Protein AF-A0A3N5XKX6-F1 (afdb_monomer_lite)

Radius of gyration: 18.53 Å; chains: 1; bounding box: 62×32×48 Å

pLDDT: mean 75.26, std 21.9, range [28.94, 97.56]

Foldseek 3Di:
DDDDDDDDDDDDDCVVVCVVVDCVVVCVQLVCPAQLLCLPVVLVVLLVCLLPVCDVNQWPWDFKDDGSQGIDTDIGGDPPHDPVNSVCSSQVRSQVVSCVVVVHDDGRDDPDDDDDDDDDPVSVVVSRVCRVCVVVVSDDDDD

Secondary structure (DSSP, 8-state):
--PPP--------THHHHHHS-HHHHHHHTT--S--GGGSHHHHHHHHHHHHTTBTTTEEEEEEEE-SS-EEEEEEEPTT--HHHHHHHHHHHHHHHHHHHHT--S--S-SS--------HHHHHHHHHHHHHHHHHS-S---

Structure (mmCIF, N/CA/C/O backbone):
data_AF-A0A3N5XKX6-F1
#
_entry.id   AF-A0A3N5XKX6-F1
#
loop_
_atom_site.group_PDB
_atom_site.id
_atom_site.type_symbol
_atom_site.label_atom_id
_atom_site.label_alt_id
_atom_site.label_comp_id
_atom_site.label_asym_id
_atom_site.label_entity_id
_atom_site.label_seq_id
_atom_site.pdbx_PDB_ins_code
_atom_site.Cartn_x
_atom_site.Cartn_y
_atom_site.Cartn_z
_atom_site.occupancy
_atom_site.B_iso_or_equiv
_atom_site.auth_seq_id
_atom_site.auth_comp_id
_atom_site.auth_asym_id
_atom_site.auth_atom_id
_atom_site.pdbx_PDB_model_num
ATOM 1 N N . MET A 1 1 ? 46.460 -13.205 -31.148 1.00 34.59 1 MET A N 1
ATOM 2 C CA . MET A 1 1 ? 46.153 -12.929 -29.729 1.00 34.59 1 MET A CA 1
ATOM 3 C C . MET A 1 1 ? 44.659 -13.120 -29.548 1.00 34.59 1 MET A C 1
ATOM 5 O O . MET A 1 1 ? 43.898 -12.366 -30.134 1.00 34.59 1 MET A O 1
ATOM 9 N N . VAL A 1 2 ? 44.253 -14.185 -28.858 1.00 30.62 2 VAL A N 1
ATOM 10 C CA . VAL A 1 2 ? 42.846 -14.506 -28.575 1.00 30.62 2 VAL A CA 1
ATOM 11 C C . VAL A 1 2 ? 42.601 -14.118 -27.121 1.00 30.62 2 VAL A C 1
ATOM 13 O O . VAL A 1 2 ? 43.233 -14.689 -26.236 1.00 30.62 2 VAL A O 1
ATOM 16 N N . ALA A 1 3 ? 41.755 -13.119 -26.882 1.00 30.33 3 ALA A N 1
ATOM 17 C CA . ALA A 1 3 ? 41.271 -12.808 -25.542 1.00 30.33 3 ALA A CA 1
ATOM 18 C C . ALA A 1 3 ? 40.125 -13.774 -25.210 1.00 30.33 3 ALA A C 1
ATOM 20 O O . ALA A 1 3 ? 39.162 -13.872 -25.968 1.00 30.33 3 ALA A O 1
ATOM 21 N N . GLN A 1 4 ? 40.284 -14.526 -24.122 1.00 28.94 4 GLN A N 1
ATOM 22 C CA . GLN A 1 4 ? 39.316 -15.489 -23.596 1.00 28.94 4 GLN A CA 1
ATOM 23 C C . GLN A 1 4 ? 38.374 -14.814 -22.582 1.00 28.94 4 GLN A C 1
ATOM 25 O O . GLN A 1 4 ? 38.751 -13.847 -21.921 1.00 28.94 4 GLN A O 1
ATOM 30 N N . GLU A 1 5 ? 37.146 -15.331 -22.506 1.00 32.72 5 GLU A N 1
ATOM 31 C CA . GLU A 1 5 ? 36.001 -14.864 -21.710 1.00 32.72 5 GLU A CA 1
ATOM 32 C C . GLU A 1 5 ? 36.144 -15.043 -20.177 1.00 32.72 5 GLU A C 1
ATOM 34 O O . GLU A 1 5 ? 36.999 -15.778 -19.687 1.00 32.72 5 GLU A O 1
ATOM 39 N N . SER A 1 6 ? 35.260 -14.364 -19.423 1.00 39.50 6 SER A N 1
ATOM 40 C CA . SER A 1 6 ? 35.099 -14.382 -17.950 1.00 39.50 6 SER A CA 1
ATOM 41 C C . SER A 1 6 ? 34.677 -15.741 -17.347 1.00 39.50 6 SER A C 1
ATOM 43 O O . SER A 1 6 ? 34.268 -16.641 -18.076 1.00 39.50 6 SER A O 1
ATOM 45 N N . PRO A 1 7 ? 34.621 -15.859 -15.996 1.00 41.03 7 PRO A N 1
ATOM 46 C CA . PRO A 1 7 ? 33.274 -15.900 -15.397 1.00 41.03 7 PRO A CA 1
ATOM 47 C C . PRO A 1 7 ? 33.096 -15.244 -14.004 1.00 41.03 7 PRO A C 1
ATOM 49 O O . PRO A 1 7 ? 33.814 -15.521 -13.051 1.00 41.03 7 PRO A O 1
ATOM 52 N N . SER A 1 8 ? 32.006 -14.469 -13.898 1.00 43.22 8 SER A N 1
ATOM 53 C CA . SER A 1 8 ? 30.963 -14.533 -12.852 1.00 43.22 8 SER A CA 1
ATOM 54 C C . SER A 1 8 ? 31.375 -14.621 -11.368 1.00 43.22 8 SER A C 1
ATOM 56 O O . SER A 1 8 ? 31.582 -15.712 -10.839 1.00 43.22 8 SER A O 1
ATOM 58 N N . SER A 1 9 ? 31.242 -13.511 -10.631 1.00 31.28 9 SER A N 1
ATOM 59 C CA . SER A 1 9 ? 31.223 -13.507 -9.157 1.00 31.28 9 SER A CA 1
ATOM 60 C C . SER A 1 9 ? 30.112 -12.626 -8.568 1.00 31.28 9 SER A C 1
ATOM 62 O O . SER A 1 9 ? 30.351 -11.729 -7.766 1.00 31.28 9 SER A O 1
ATOM 64 N N . TYR A 1 10 ? 28.851 -12.891 -8.916 1.00 33.59 10 TYR A N 1
ATOM 65 C CA . TYR A 1 10 ? 27.747 -12.425 -8.067 1.00 33.59 10 TYR A CA 1
ATOM 66 C C . TYR A 1 10 ? 26.547 -13.367 -8.115 1.00 33.59 10 TYR A C 1
ATOM 68 O O . TYR A 1 10 ? 25.466 -13.042 -8.596 1.00 33.59 10 TYR A O 1
ATOM 76 N N . ARG A 1 11 ? 26.755 -14.584 -7.616 1.00 40.81 11 ARG A N 1
ATOM 77 C CA . ARG A 1 11 ? 25.687 -15.541 -7.330 1.00 40.81 11 ARG A CA 1
ATOM 78 C C . ARG A 1 11 ? 25.529 -15.599 -5.810 1.00 40.81 11 ARG A C 1
ATOM 80 O O . ARG A 1 11 ? 26.093 -16.479 -5.172 1.00 40.81 11 ARG A O 1
ATOM 87 N N . ARG A 1 12 ? 24.828 -14.622 -5.221 1.00 41.19 12 ARG A N 1
ATOM 88 C CA . ARG A 1 12 ? 24.350 -14.747 -3.835 1.00 41.19 12 ARG A CA 1
ATOM 89 C C . ARG A 1 12 ? 23.044 -15.559 -3.860 1.00 41.19 12 ARG A C 1
ATOM 91 O O . ARG A 1 12 ? 22.130 -15.150 -4.579 1.00 41.19 12 ARG A O 1
ATOM 98 N N . PRO A 1 13 ? 22.959 -16.724 -3.191 1.00 43.97 13 PRO A N 1
ATOM 99 C CA . PRO A 1 13 ? 21.765 -17.567 -3.203 1.00 43.97 13 PRO A CA 1
ATOM 100 C C . PRO A 1 13 ? 20.574 -16.883 -2.518 1.00 43.97 13 PRO A C 1
ATOM 102 O O . PRO A 1 13 ? 20.750 -16.072 -1.612 1.00 43.97 13 PRO A O 1
ATOM 105 N N . ALA A 1 14 ? 19.358 -17.277 -2.904 1.00 49.41 14 ALA A N 1
ATOM 106 C CA . ALA A 1 14 ? 18.082 -16.927 -2.268 1.00 49.41 14 ALA A CA 1
ATOM 107 C C . ALA A 1 14 ? 18.063 -17.039 -0.723 1.00 49.41 14 ALA A C 1
ATOM 109 O O . ALA A 1 14 ? 17.256 -16.397 -0.058 1.00 49.41 14 ALA A O 1
ATOM 110 N N . GLU A 1 15 ? 18.978 -17.811 -0.142 1.00 44.72 15 GLU A N 1
ATOM 111 C CA . GLU A 1 15 ? 19.196 -17.940 1.302 1.00 44.72 15 GLU A CA 1
ATOM 112 C C . GLU A 1 15 ? 19.507 -16.601 1.987 1.00 44.72 15 GLU A C 1
ATOM 114 O O . GLU A 1 15 ? 19.085 -16.367 3.117 1.00 44.72 15 GLU A O 1
ATOM 119 N N . GLU A 1 16 ? 20.196 -15.682 1.309 1.00 45.44 16 GLU A N 1
ATOM 120 C CA . GLU A 1 16 ? 20.518 -14.367 1.870 1.00 45.44 16 GLU A CA 1
ATOM 121 C C . GLU A 1 16 ? 19.308 -13.428 1.904 1.00 45.44 16 GLU A C 1
ATOM 123 O O . GLU A 1 16 ? 19.191 -12.604 2.809 1.00 45.44 16 GLU A O 1
ATOM 128 N N . TYR A 1 17 ? 18.365 -13.611 0.975 1.00 47.22 17 TYR A N 1
ATOM 129 C CA . TYR A 1 17 ? 17.071 -12.934 0.998 1.00 47.22 17 TYR A CA 1
ATOM 130 C C . TYR A 1 17 ? 16.274 -13.354 2.245 1.00 47.22 17 TYR A C 1
ATOM 132 O O . TYR A 1 17 ? 15.868 -12.494 3.020 1.00 47.22 17 TYR A O 1
ATOM 140 N N . PHE A 1 18 ? 16.173 -14.656 2.540 1.00 47.31 18 PHE A N 1
ATOM 141 C CA .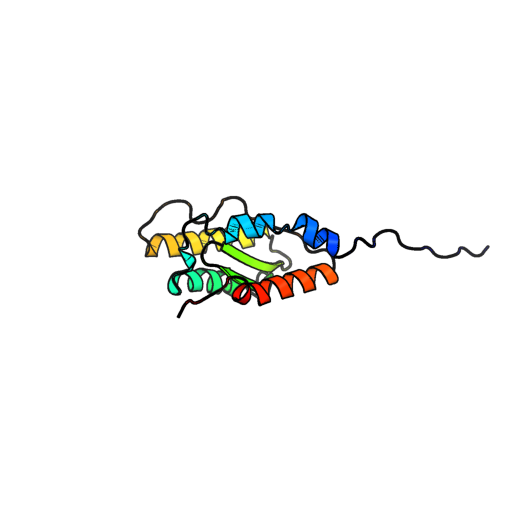 PHE A 1 18 ? 15.556 -15.141 3.787 1.00 47.31 18 PHE A CA 1
ATOM 142 C C . PHE A 1 18 ? 16.312 -14.713 5.056 1.00 47.31 18 PHE A C 1
ATOM 1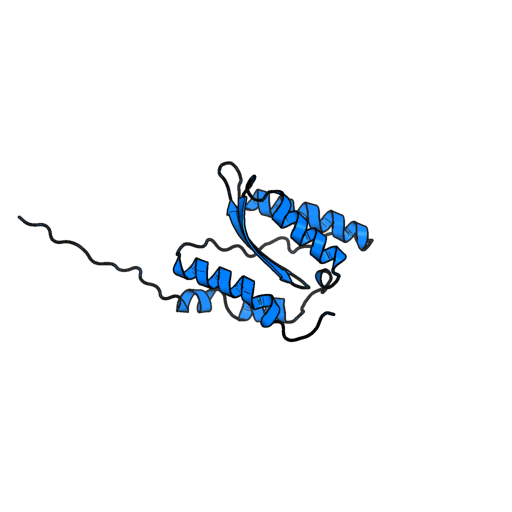44 O O . PHE A 1 18 ? 15.706 -14.555 6.117 1.00 47.31 18 PHE A O 1
ATOM 151 N N . ARG A 1 19 ? 17.625 -14.481 4.962 1.00 46.12 19 ARG A N 1
ATOM 152 C CA . ARG A 1 19 ? 18.452 -14.006 6.081 1.00 46.12 19 ARG A CA 1
ATOM 153 C C . ARG A 1 19 ? 18.247 -12.518 6.397 1.00 46.12 19 ARG A C 1
ATOM 155 O O . ARG A 1 19 ? 18.370 -12.136 7.558 1.00 46.12 19 ARG A O 1
ATOM 162 N N . LEU A 1 20 ? 17.966 -11.695 5.381 1.00 45.31 20 LEU A N 1
ATOM 163 C CA . LEU A 1 20 ? 17.808 -10.235 5.485 1.00 45.31 20 LEU A CA 1
ATOM 164 C C . LEU A 1 20 ? 16.344 -9.768 5.547 1.00 45.31 20 LEU A C 1
ATOM 166 O O . LEU A 1 20 ? 16.109 -8.624 5.929 1.00 45.31 20 LEU A O 1
ATOM 170 N N . PHE A 1 21 ? 15.376 -10.619 5.191 1.00 52.06 21 PHE A N 1
ATOM 171 C CA . PHE A 1 21 ? 13.941 -10.317 5.279 1.00 52.06 21 PHE A CA 1
ATOM 172 C C . PHE A 1 21 ? 13.350 -10.488 6.687 1.00 52.06 21 PHE A C 1
ATOM 174 O O . PHE A 1 21 ? 12.156 -10.286 6.874 1.00 52.06 21 PHE A O 1
ATOM 181 N N . PRO A 1 22 ? 14.182 -10.785 7.696 1.00 50.00 22 PRO A N 1
ATOM 182 C CA . PRO A 1 22 ? 14.134 -12.037 8.439 1.00 50.00 22 PRO A CA 1
ATOM 183 C C . PRO A 1 22 ? 12.742 -12.341 9.013 1.00 50.00 22 PRO A C 1
ATOM 185 O O . PRO A 1 22 ? 11.970 -11.439 9.320 1.00 50.00 22 PRO A O 1
ATOM 188 N N . ALA A 1 23 ? 12.505 -13.611 9.337 1.00 48.69 23 ALA A N 1
ATOM 189 C CA . ALA A 1 23 ? 11.456 -14.091 10.247 1.00 48.69 23 ALA A CA 1
ATOM 190 C C . ALA A 1 23 ? 11.214 -13.212 11.501 1.00 48.69 23 ALA A C 1
ATOM 192 O O . ALA A 1 23 ? 10.166 -13.301 12.112 1.00 48.69 23 ALA A O 1
ATOM 193 N N . ARG A 1 24 ? 12.145 -12.314 11.842 1.00 42.75 24 ARG A N 1
ATOM 194 C CA . ARG A 1 24 ? 12.016 -11.226 12.812 1.00 42.75 24 ARG A CA 1
ATOM 195 C C . ARG A 1 24 ? 11.025 -10.112 12.426 1.00 42.75 24 ARG A C 1
ATOM 197 O O . ARG A 1 24 ? 10.296 -9.666 13.290 1.00 42.75 24 ARG A O 1
ATOM 204 N N . MET A 1 25 ? 10.981 -9.624 11.181 1.00 51.12 25 MET A N 1
ATOM 205 C CA . MET A 1 25 ? 10.000 -8.599 10.765 1.00 51.12 25 MET A CA 1
ATOM 206 C C . MET A 1 25 ? 8.585 -9.178 10.784 1.00 51.12 25 MET A C 1
ATOM 208 O O . MET A 1 25 ? 7.667 -8.542 11.291 1.00 51.12 25 MET A O 1
ATOM 212 N N . HIS A 1 26 ? 8.476 -10.419 10.311 1.00 51.50 26 HIS A N 1
ATOM 213 C CA . HIS A 1 26 ? 7.347 -11.305 10.542 1.00 51.50 26 HIS A CA 1
ATOM 214 C C . HIS A 1 26 ? 7.007 -11.395 12.013 1.00 51.50 26 HIS A C 1
ATOM 216 O O . HIS A 1 26 ? 6.036 -10.797 12.411 1.00 51.50 26 HIS A O 1
ATOM 222 N N . GLU A 1 27 ? 7.836 -12.001 12.861 1.00 51.38 27 GLU A N 1
ATOM 223 C CA . GLU A 1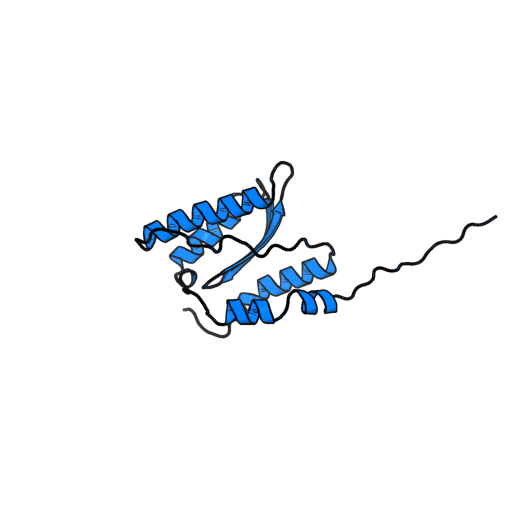 27 ? 7.584 -12.119 14.302 1.00 51.38 27 GLU A CA 1
ATOM 224 C C . GLU A 1 27 ? 7.199 -10.794 14.975 1.00 51.38 27 GLU A C 1
ATOM 226 O O . GLU A 1 27 ? 6.451 -10.813 15.940 1.00 51.38 27 GLU A O 1
ATOM 231 N N . TRP A 1 28 ? 7.676 -9.640 14.502 1.00 48.41 28 TRP A N 1
ATOM 232 C CA . TRP A 1 28 ? 7.370 -8.339 15.104 1.00 48.41 28 TRP A CA 1
ATOM 233 C C . TRP A 1 28 ? 6.037 -7.751 14.621 1.00 48.41 28 TRP A C 1
ATOM 235 O O . TRP A 1 28 ? 5.335 -7.127 15.417 1.00 48.41 28 TRP A O 1
ATOM 245 N N . LEU A 1 29 ? 5.660 -7.965 13.357 1.00 52.16 29 LEU A N 1
ATOM 246 C CA . LEU A 1 29 ? 4.384 -7.514 12.786 1.00 52.16 29 LEU A CA 1
ATOM 247 C C . LEU A 1 29 ? 3.270 -8.563 12.978 1.00 52.16 29 LEU A C 1
ATOM 249 O O . LEU A 1 29 ? 2.139 -8.218 13.299 1.00 52.16 29 LEU A O 1
ATOM 253 N N . ASP A 1 30 ? 3.611 -9.841 12.902 1.00 53.72 30 ASP A N 1
ATOM 254 C CA . ASP A 1 30 ? 2.791 -11.033 13.136 1.00 53.72 30 ASP A CA 1
ATOM 255 C C . ASP A 1 30 ? 2.668 -11.390 14.639 1.00 53.72 30 ASP A C 1
ATOM 257 O O . ASP A 1 30 ? 1.869 -12.229 15.036 1.00 53.72 30 ASP A O 1
ATOM 261 N N . ALA A 1 31 ? 3.364 -10.722 15.562 1.00 51.88 31 ALA A N 1
ATOM 262 C CA . ALA A 1 31 ? 3.051 -10.883 16.993 1.00 51.88 31 ALA A CA 1
ATOM 263 C C . ALA A 1 31 ? 1.720 -10.217 17.406 1.00 51.88 31 ALA A C 1
ATOM 265 O O . ALA A 1 31 ? 1.374 -10.224 18.589 1.00 51.88 31 ALA A O 1
ATOM 266 N N . GLY A 1 32 ? 0.994 -9.581 16.474 1.00 50.03 32 GLY A N 1
ATOM 267 C CA . GLY A 1 32 ? -0.197 -8.787 16.792 1.00 50.03 32 GLY A CA 1
ATOM 268 C C . GLY A 1 32 ? 0.119 -7.562 17.659 1.00 50.03 32 GLY A C 1
ATOM 269 O O . GLY A 1 32 ? -0.767 -7.021 18.316 1.00 50.03 32 GLY A O 1
ATOM 270 N N . GLN A 1 33 ? 1.383 -7.126 17.692 1.00 43.91 33 GLN A N 1
ATOM 271 C CA . GLN A 1 33 ? 1.805 -5.931 18.418 1.00 43.91 33 GLN A CA 1
ATOM 272 C C . GLN A 1 33 ? 1.343 -4.696 17.636 1.00 43.91 33 GLN A C 1
ATOM 274 O O . GLN A 1 33 ? 1.916 -4.326 16.615 1.00 43.91 33 GLN A O 1
ATOM 279 N N . GLY A 1 34 ? 0.246 -4.095 18.089 1.00 57.66 34 GLY A N 1
ATOM 280 C CA . GLY A 1 34 ? -0.409 -2.961 17.443 1.00 57.66 34 GLY A CA 1
ATOM 281 C C . GLY A 1 34 ? -1.925 -3.128 17.423 1.00 57.66 34 GLY A C 1
ATOM 282 O O . GLY A 1 34 ? -2.462 -4.178 17.763 1.00 57.66 34 GLY A O 1
ATOM 283 N N . ALA A 1 35 ? -2.646 -2.080 17.033 1.00 66.12 35 ALA A N 1
ATOM 284 C CA . ALA A 1 35 ? -4.091 -2.174 16.898 1.00 66.12 35 ALA A CA 1
ATOM 285 C C . ALA A 1 35 ? -4.436 -2.936 15.602 1.00 66.12 35 ALA A C 1
ATOM 287 O O . ALA A 1 35 ? -4.112 -2.472 14.509 1.00 66.12 35 ALA A O 1
ATOM 288 N N . CYS A 1 36 ? -5.116 -4.086 15.704 1.00 83.19 36 CYS A N 1
ATOM 289 C CA . CYS A 1 36 ? -5.602 -4.885 14.565 1.00 83.19 36 CYS A CA 1
ATOM 290 C C . CYS A 1 36 ? -6.810 -4.235 13.863 1.00 83.19 36 CYS A C 1
ATOM 292 O O . CYS A 1 36 ? -7.834 -4.868 13.609 1.00 83.19 36 CYS A O 1
ATOM 294 N N . VAL A 1 37 ? -6.717 -2.936 13.583 1.00 84.56 37 VAL A N 1
ATOM 295 C CA . VAL A 1 37 ? -7.796 -2.116 13.024 1.00 84.56 37 VAL A CA 1
ATOM 296 C C . VAL A 1 37 ? -8.225 -2.625 11.648 1.00 84.56 37 VAL A C 1
ATOM 298 O O . VAL A 1 37 ? -9.412 -2.637 11.334 1.00 84.56 37 VAL A O 1
ATOM 301 N N . LEU A 1 38 ? -7.279 -3.110 10.845 1.00 88.44 38 LEU A N 1
ATOM 302 C CA . LEU A 1 38 ? -7.541 -3.643 9.508 1.00 88.44 38 LEU A CA 1
ATOM 303 C C . LEU A 1 38 ? -8.085 -5.081 9.542 1.00 88.44 38 LEU A C 1
ATOM 305 O O . LEU A 1 38 ? -8.320 -5.661 8.486 1.00 88.44 38 LEU A O 1
ATOM 309 N N . ALA A 1 39 ? -8.329 -5.667 10.723 1.00 87.38 39 ALA A N 1
ATOM 310 C CA . ALA A 1 39 ? -9.168 -6.864 10.830 1.00 87.38 39 ALA A CA 1
ATOM 311 C C . ALA A 1 39 ? -10.624 -6.560 10.446 1.00 87.38 39 ALA A C 1
ATOM 313 O O . ALA A 1 39 ? -11.338 -7.443 9.978 1.00 87.38 39 ALA A O 1
ATOM 314 N N . GLN A 1 40 ? -11.065 -5.307 10.619 1.00 89.94 40 GLN A N 1
ATOM 315 C CA . GLN A 1 40 ? -12.391 -4.871 10.200 1.00 89.94 40 GLN A CA 1
ATOM 316 C C . GLN A 1 40 ? -12.451 -4.819 8.663 1.00 89.94 40 GLN A C 1
ATOM 318 O O . GLN A 1 40 ? -11.705 -4.036 8.060 1.00 89.94 40 GLN A O 1
ATOM 323 N N . PRO A 1 41 ? -13.339 -5.593 8.004 1.00 91.88 41 PRO A N 1
ATOM 324 C CA . PRO A 1 41 ? -13.368 -5.695 6.543 1.00 91.88 41 PRO A CA 1
ATOM 325 C C . PRO A 1 41 ? -13.564 -4.354 5.830 1.00 91.88 41 PRO A C 1
ATOM 327 O O . PRO A 1 41 ? -12.990 -4.127 4.766 1.00 91.88 41 PRO A O 1
ATOM 330 N N . GLU A 1 42 ? -14.337 -3.446 6.431 1.00 94.50 42 GLU A N 1
ATOM 331 C CA . GLU A 1 42 ? -14.556 -2.096 5.908 1.00 94.50 42 GLU A CA 1
ATOM 332 C C . GLU A 1 42 ? -13.253 -1.285 5.853 1.00 94.50 42 GLU A C 1
ATOM 334 O O . GLU A 1 42 ? -12.944 -0.657 4.841 1.00 94.50 42 GLU A O 1
ATOM 339 N N . LEU A 1 43 ? -12.446 -1.338 6.914 1.00 94.44 43 LEU A N 1
ATOM 340 C CA . LEU A 1 43 ? -11.196 -0.583 7.004 1.00 94.44 43 LEU A CA 1
ATOM 341 C C . LEU A 1 43 ? -10.107 -1.209 6.132 1.00 94.44 43 LEU A C 1
ATOM 343 O O . LEU A 1 43 ? -9.377 -0.494 5.443 1.00 94.44 43 LEU A O 1
ATOM 347 N N . LYS A 1 44 ? -10.060 -2.545 6.079 1.00 94.12 44 LYS A N 1
ATOM 348 C CA . LYS A 1 44 ? -9.217 -3.293 5.139 1.00 94.12 44 LYS A CA 1
ATOM 349 C C . LYS A 1 44 ? -9.482 -2.881 3.693 1.00 94.12 44 LYS A C 1
ATOM 351 O O . LYS A 1 44 ? -8.539 -2.587 2.956 1.00 94.12 44 LYS A O 1
ATOM 356 N N . ARG A 1 45 ? -10.760 -2.799 3.303 1.00 95.56 45 ARG A N 1
ATOM 357 C CA . ARG A 1 45 ? -11.182 -2.422 1.947 1.00 95.56 45 ARG A CA 1
ATOM 358 C C . ARG A 1 45 ? -10.635 -1.057 1.535 1.00 95.56 45 ARG A C 1
ATOM 360 O O . ARG A 1 45 ? -10.179 -0.911 0.410 1.00 95.56 45 ARG A O 1
ATOM 367 N N . ILE A 1 46 ? -10.590 -0.084 2.446 1.00 97.31 46 ILE A N 1
ATOM 368 C CA . ILE A 1 46 ? -10.042 1.255 2.161 1.00 97.31 46 ILE A CA 1
ATOM 369 C C . ILE A 1 46 ? -8.575 1.183 1.726 1.00 97.31 46 ILE A C 1
ATOM 371 O O . ILE A 1 46 ? -8.171 1.893 0.801 1.00 97.31 46 ILE A O 1
ATOM 375 N N . VAL A 1 47 ? -7.777 0.340 2.384 1.00 96.31 47 VAL A N 1
ATOM 376 C CA . VAL A 1 47 ? -6.362 0.150 2.039 1.00 96.31 47 VAL A CA 1
ATOM 377 C C . VA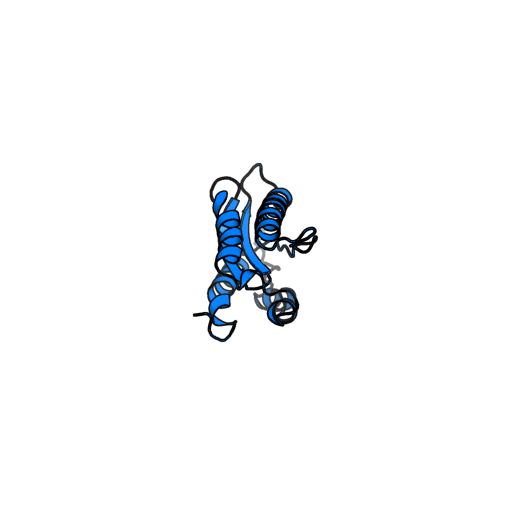L A 1 47 ? -6.234 -0.590 0.710 1.00 96.31 47 VAL A C 1
ATOM 379 O O . VAL A 1 47 ? -5.500 -0.135 -0.166 1.00 96.31 47 VAL A O 1
ATOM 382 N N . GLU A 1 48 ? -6.987 -1.677 0.524 1.00 95.62 48 GLU A N 1
ATOM 383 C CA . GLU A 1 48 ? -6.991 -2.443 -0.729 1.00 95.62 48 GLU A CA 1
ATOM 384 C C . GLU A 1 48 ? -7.362 -1.573 -1.936 1.00 95.62 48 GLU A C 1
ATOM 386 O O . GLU A 1 48 ? -6.677 -1.609 -2.959 1.00 95.62 48 GLU A O 1
ATOM 391 N N . ASP A 1 49 ? -8.412 -0.765 -1.808 1.00 97.56 49 ASP A N 1
ATOM 392 C CA . ASP A 1 49 ? -8.894 0.108 -2.875 1.00 97.56 49 ASP A CA 1
ATOM 393 C C . ASP A 1 49 ? -7.883 1.220 -3.165 1.00 97.56 49 ASP A C 1
ATOM 395 O O . ASP A 1 49 ? -7.588 1.502 -4.325 1.00 97.56 49 ASP A O 1
ATOM 399 N N . SER A 1 50 ? -7.285 1.813 -2.126 1.00 97.19 50 SER A N 1
ATOM 400 C CA . SER A 1 50 ? -6.254 2.845 -2.284 1.00 97.19 50 SER A CA 1
ATOM 401 C C . SER A 1 50 ? -5.018 2.331 -3.028 1.00 97.19 50 SER A C 1
ATOM 403 O O . SER A 1 50 ? -4.434 3.067 -3.825 1.00 97.19 50 SER A O 1
ATOM 405 N N . VAL A 1 51 ? -4.604 1.091 -2.760 1.00 96.00 51 VAL A N 1
ATOM 406 C CA . VAL A 1 51 ? -3.450 0.460 -3.419 1.00 96.00 51 VAL A CA 1
ATOM 407 C C . VAL A 1 51 ? -3.772 0.068 -4.862 1.00 96.00 51 VAL A C 1
ATOM 409 O O . VAL A 1 51 ? -2.885 0.082 -5.703 1.00 96.00 51 VAL A O 1
ATOM 412 N N . ARG A 1 52 ? -5.030 -0.246 -5.188 1.00 97.19 52 ARG A N 1
ATOM 413 C CA . ARG A 1 52 ? -5.451 -0.552 -6.568 1.00 97.19 52 ARG A CA 1
ATOM 414 C C . ARG A 1 52 ? -5.718 0.691 -7.414 1.00 97.19 52 ARG A C 1
ATOM 416 O O . ARG A 1 52 ? -5.629 0.621 -8.632 1.00 97.19 52 ARG A O 1
ATOM 423 N N . PHE A 1 53 ? -6.064 1.817 -6.791 1.00 97.38 53 PHE A N 1
ATOM 424 C CA . PHE A 1 53 ? -6.650 2.972 -7.479 1.00 97.38 53 PHE A CA 1
ATOM 425 C C . PHE A 1 53 ? -5.806 3.535 -8.633 1.00 97.38 53 PHE A C 1
ATOM 427 O O . PHE A 1 53 ? -6.362 3.987 -9.628 1.00 97.38 53 PHE A O 1
ATOM 434 N N . PHE A 1 54 ? -4.477 3.525 -8.502 1.00 96.00 54 PHE A N 1
ATOM 435 C CA . PHE A 1 54 ? -3.563 4.064 -9.516 1.00 96.00 54 PHE A CA 1
ATOM 436 C C . PHE A 1 54 ? -2.751 2.988 -10.246 1.00 96.00 54 PHE A C 1
ATOM 438 O O . PHE A 1 54 ? -1.758 3.321 -10.903 1.00 96.00 54 PHE A O 1
ATOM 445 N N . ASP A 1 55 ? -3.160 1.726 -10.135 1.00 97.31 55 ASP A N 1
ATOM 446 C CA . ASP A 1 55 ? -2.554 0.641 -10.898 1.00 97.31 55 ASP A CA 1
ATOM 447 C C . ASP A 1 55 ? -2.651 0.918 -12.410 1.00 97.31 55 ASP A C 1
ATOM 449 O O . ASP A 1 55 ? -3.653 1.438 -12.908 1.00 97.31 55 ASP A O 1
ATOM 453 N N . GLY A 1 56 ? -1.559 0.674 -13.129 1.00 95.56 56 GLY A N 1
ATOM 454 C CA . GLY A 1 56 ? -1.389 1.003 -14.545 1.00 95.56 56 GLY A CA 1
ATOM 455 C C . GLY A 1 56 ? -1.270 2.501 -14.860 1.00 95.56 56 GLY A C 1
ATOM 456 O O . GLY A 1 56 ? -1.069 2.855 -16.018 1.00 95.56 56 GLY A O 1
ATOM 457 N N . THR A 1 57 ? -1.374 3.388 -13.860 1.00 96.38 57 THR A N 1
ATOM 458 C CA . THR A 1 57 ? -1.301 4.851 -14.049 1.00 96.38 57 THR A CA 1
ATOM 459 C C . THR A 1 57 ? -0.090 5.478 -13.362 1.00 96.38 57 THR A C 1
ATOM 461 O O . THR A 1 57 ? 0.648 6.235 -13.988 1.00 96.38 57 THR A O 1
ATOM 464 N N . ARG A 1 58 ? 0.130 5.186 -12.073 1.00 96.38 58 ARG A N 1
ATOM 465 C CA . ARG A 1 58 ? 1.299 5.681 -11.311 1.00 96.38 58 ARG A CA 1
ATOM 466 C C . ARG A 1 58 ? 2.343 4.599 -11.063 1.00 96.38 58 ARG A C 1
ATOM 468 O O . ARG A 1 58 ? 3.523 4.889 -10.911 1.00 96.38 58 ARG A O 1
ATOM 475 N N . TYR A 1 59 ? 1.897 3.355 -11.005 1.00 97.19 59 TYR A N 1
ATOM 476 C CA . TYR A 1 59 ? 2.711 2.170 -10.781 1.00 97.19 59 TYR A CA 1
ATOM 477 C C . TYR A 1 59 ? 2.020 0.971 -11.424 1.00 97.19 59 TYR A C 1
ATOM 479 O O . TYR A 1 59 ? 0.804 0.985 -11.601 1.00 97.19 59 TYR A O 1
ATOM 487 N N . CYS A 1 60 ? 2.785 -0.068 -11.732 1.00 96.56 60 CYS A N 1
ATOM 488 C CA . CYS A 1 60 ? 2.247 -1.404 -11.956 1.00 96.56 60 CYS A CA 1
ATOM 489 C C . CYS A 1 60 ? 2.185 -2.134 -10.616 1.00 96.56 60 CYS A C 1
ATOM 491 O O . CYS A 1 60 ? 3.188 -2.198 -9.898 1.00 96.56 60 CYS A O 1
ATOM 493 N N . LEU A 1 61 ? 1.021 -2.670 -10.278 1.00 96.25 61 LEU A N 1
ATOM 494 C CA . LEU A 1 61 ? 0.789 -3.455 -9.075 1.00 96.25 61 LEU A CA 1
ATOM 495 C C . LEU A 1 61 ? 0.959 -4.942 -9.375 1.00 96.25 61 LEU A C 1
ATOM 497 O O . LEU A 1 61 ? 0.249 -5.495 -10.208 1.00 96.25 61 LEU A O 1
ATOM 501 N N . ASP A 1 62 ? 1.902 -5.578 -8.686 1.00 93.88 62 ASP A N 1
ATOM 502 C CA . ASP A 1 62 ? 2.241 -6.986 -8.893 1.00 93.88 62 ASP A CA 1
ATOM 503 C C . ASP A 1 62 ? 1.484 -7.859 -7.883 1.00 93.88 62 ASP A C 1
ATOM 505 O O . ASP A 1 62 ? 0.493 -8.501 -8.221 1.00 93.88 62 ASP A O 1
ATOM 509 N N . GLU A 1 63 ? 1.854 -7.772 -6.604 1.00 91.69 63 GLU A N 1
ATOM 510 C CA . GLU A 1 63 ? 1.233 -8.533 -5.518 1.00 91.69 63 GLU A CA 1
ATOM 511 C C . GLU A 1 63 ? 0.927 -7.638 -4.321 1.00 91.69 63 GLU A C 1
ATOM 513 O O . GLU A 1 63 ? 1.588 -6.624 -4.083 1.00 91.69 63 GLU A O 1
ATOM 518 N N . ARG A 1 64 ? -0.089 -8.002 -3.537 1.00 91.94 64 ARG A N 1
ATOM 519 C CA . ARG A 1 64 ? -0.423 -7.293 -2.295 1.00 91.94 64 ARG A CA 1
ATOM 520 C C . ARG A 1 64 ? -1.179 -8.177 -1.317 1.00 91.94 64 ARG A C 1
ATOM 522 O O . ARG A 1 64 ? -2.006 -8.989 -1.724 1.00 91.94 64 ARG A O 1
ATOM 529 N N . VAL A 1 65 ? -1.010 -7.897 -0.033 1.00 89.62 65 VAL A N 1
ATOM 530 C CA . VAL A 1 65 ? -1.865 -8.414 1.036 1.00 89.62 65 VAL A CA 1
ATOM 531 C C . VAL A 1 65 ? -2.041 -7.344 2.110 1.00 89.62 65 VAL A C 1
ATOM 533 O O . VAL A 1 65 ? -1.086 -6.674 2.501 1.00 89.62 65 VAL A O 1
ATOM 536 N N . VAL A 1 66 ? -3.279 -7.161 2.573 1.00 90.44 66 VAL A N 1
ATOM 537 C CA . VAL A 1 66 ? -3.583 -6.320 3.737 1.00 90.44 66 VAL A CA 1
ATOM 538 C C . VAL A 1 66 ? -3.843 -7.238 4.924 1.00 90.44 66 VAL A C 1
ATOM 540 O O . VAL A 1 66 ? -4.821 -7.998 4.940 1.00 90.44 66 VAL A O 1
ATOM 543 N N . MET A 1 67 ? -2.940 -7.163 5.891 1.00 86.56 67 MET A N 1
ATOM 544 C CA . MET A 1 67 ? -2.967 -7.885 7.155 1.00 86.56 67 MET A CA 1
ATOM 545 C C . MET A 1 67 ? -3.716 -7.050 8.210 1.00 86.56 67 MET A C 1
ATOM 547 O O . MET A 1 67 ? -3.915 -5.849 8.016 1.00 86.56 67 MET A O 1
ATOM 551 N N . PRO A 1 68 ? -4.142 -7.640 9.340 1.00 85.44 68 PRO A N 1
ATOM 552 C CA . PRO A 1 68 ? -4.906 -6.931 10.371 1.00 85.44 68 PRO A CA 1
ATOM 553 C C . PRO A 1 68 ? -4.261 -5.658 10.943 1.00 85.44 68 PRO A C 1
ATOM 555 O O . PRO A 1 68 ? -4.979 -4.771 11.406 1.00 85.44 68 PRO A O 1
ATOM 558 N N . ASN A 1 69 ? -2.934 -5.546 10.919 1.00 81.75 69 ASN A N 1
ATOM 559 C CA . ASN A 1 69 ? -2.186 -4.409 11.469 1.00 81.75 69 ASN A CA 1
ATOM 560 C C . ASN A 1 69 ? -1.178 -3.776 10.486 1.00 81.75 69 ASN A C 1
ATOM 562 O O . ASN A 1 69 ? -0.614 -2.731 10.798 1.00 81.75 69 ASN A O 1
ATOM 566 N N . HIS A 1 70 ? -0.950 -4.363 9.307 1.00 86.00 70 HIS A N 1
ATOM 567 C CA . HIS A 1 70 ? -0.009 -3.853 8.302 1.00 86.00 70 HIS A CA 1
ATOM 568 C C . HIS A 1 70 ? -0.406 -4.287 6.880 1.00 86.00 70 HIS A C 1
ATOM 570 O O . HIS A 1 70 ? -1.386 -4.999 6.687 1.00 86.00 70 HIS A O 1
ATOM 576 N N . ALA A 1 71 ? 0.333 -3.854 5.858 1.00 89.00 71 ALA A N 1
ATOM 577 C CA . ALA A 1 71 ? 0.126 -4.300 4.482 1.00 89.00 71 ALA A CA 1
ATOM 578 C C . ALA A 1 71 ? 1.466 -4.535 3.778 1.00 89.00 71 ALA A C 1
ATOM 580 O O . ALA A 1 71 ? 2.396 -3.746 3.941 1.00 89.00 71 ALA A O 1
ATOM 581 N N . HIS A 1 72 ? 1.535 -5.583 2.960 1.00 88.44 72 HIS A N 1
ATOM 582 C CA . HIS A 1 72 ? 2.631 -5.811 2.024 1.00 88.44 72 HIS A CA 1
ATOM 583 C C . HIS A 1 72 ? 2.158 -5.504 0.612 1.00 88.44 72 HIS A C 1
ATOM 585 O O . HIS A 1 72 ? 1.086 -5.949 0.198 1.00 88.44 72 HIS A O 1
ATOM 591 N N . VAL A 1 73 ? 2.961 -4.745 -0.127 1.00 91.38 73 VAL A N 1
ATOM 592 C CA . VAL A 1 73 ? 2.649 -4.349 -1.498 1.00 91.38 73 VAL A CA 1
ATOM 593 C C . VAL A 1 73 ? 3.921 -4.415 -2.335 1.00 91.38 73 VAL A C 1
ATOM 595 O O . VAL A 1 73 ? 4.925 -3.791 -1.997 1.00 91.38 73 VAL A O 1
ATOM 598 N N . LEU A 1 74 ? 3.859 -5.152 -3.438 1.00 91.56 74 LEU A N 1
ATOM 599 C CA . LEU A 1 74 ? 4.879 -5.216 -4.471 1.00 91.56 74 LEU A CA 1
ATOM 600 C C . LEU A 1 74 ? 4.406 -4.388 -5.669 1.00 91.56 74 LEU A C 1
ATOM 602 O O . LEU A 1 74 ? 3.409 -4.712 -6.317 1.00 91.56 74 LEU A O 1
ATOM 606 N N . VAL A 1 75 ? 5.120 -3.299 -5.944 1.00 93.88 75 VAL A N 1
ATOM 607 C CA . VAL A 1 75 ? 4.825 -2.373 -7.043 1.00 93.88 75 VAL A CA 1
ATOM 608 C C . VAL A 1 75 ? 6.084 -1.996 -7.800 1.00 93.88 75 VAL A C 1
ATOM 610 O O . VAL A 1 75 ? 7.177 -1.941 -7.238 1.00 93.88 75 VAL A O 1
ATOM 613 N N . GLN A 1 76 ? 5.894 -1.638 -9.062 1.00 94.06 76 GLN A N 1
ATOM 614 C CA . GLN A 1 76 ? 6.893 -0.970 -9.879 1.00 94.06 76 GLN A CA 1
ATOM 615 C C . GLN A 1 76 ? 6.399 0.445 -10.215 1.00 94.06 76 GLN A C 1
ATOM 617 O O . GLN A 1 76 ? 5.437 0.569 -10.976 1.00 94.06 76 GLN A O 1
ATOM 622 N N . PRO A 1 77 ? 7.022 1.514 -9.683 1.00 94.81 77 PRO A N 1
ATOM 623 C CA . PRO A 1 77 ? 6.713 2.883 -10.090 1.00 94.81 77 PRO A CA 1
ATOM 624 C C . PRO A 1 77 ? 6.859 3.073 -11.605 1.00 94.81 77 PRO A C 1
ATOM 626 O O . PRO A 1 77 ? 7.797 2.559 -12.220 1.00 94.81 77 PRO A O 1
ATOM 629 N N . LEU A 1 78 ? 5.922 3.802 -12.211 1.00 95.38 78 LEU A N 1
ATOM 630 C CA . LEU A 1 78 ? 5.999 4.199 -13.616 1.00 95.38 78 LEU A CA 1
ATOM 631 C C . LEU A 1 78 ? 6.798 5.500 -13.757 1.00 95.38 78 LEU A C 1
ATOM 633 O O . LEU A 1 78 ? 6.937 6.273 -12.812 1.00 95.38 78 LEU A O 1
ATOM 637 N N . THR A 1 79 ? 7.318 5.758 -14.958 1.00 94.62 79 THR A N 1
ATOM 638 C CA . THR A 1 79 ? 8.091 6.973 -15.250 1.00 94.62 79 THR A CA 1
ATOM 639 C C . THR A 1 79 ? 7.312 8.232 -14.858 1.00 94.62 79 THR A C 1
ATOM 641 O O . THR A 1 79 ? 6.152 8.395 -15.232 1.00 94.62 79 THR A O 1
ATOM 644 N N . GLY A 1 80 ? 7.970 9.131 -14.122 1.00 94.88 80 GLY A N 1
ATOM 645 C CA . GLY A 1 80 ? 7.372 10.374 -13.625 1.00 94.88 80 GLY A CA 1
ATOM 646 C C . GLY A 1 80 ? 6.750 10.264 -12.232 1.00 94.88 80 GLY A C 1
ATOM 647 O O . GLY A 1 80 ? 6.230 11.263 -11.742 1.00 94.88 80 GLY A O 1
ATOM 648 N N . TRP A 1 81 ? 6.819 9.092 -11.593 1.00 95.44 81 TRP A N 1
ATOM 649 C CA . TRP A 1 81 ? 6.368 8.886 -10.219 1.00 95.44 81 TRP A CA 1
ATOM 650 C C . TRP A 1 81 ? 7.485 8.326 -9.347 1.00 95.44 81 TRP A C 1
ATOM 652 O O . TRP A 1 81 ? 8.022 7.2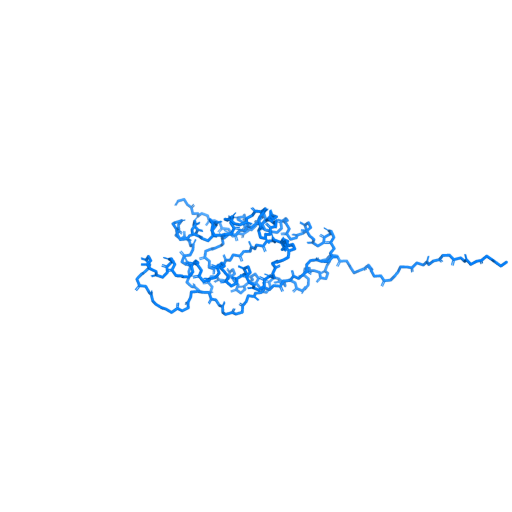52 -9.617 1.00 95.44 81 TRP A O 1
ATOM 662 N N . GLU A 1 82 ? 7.782 9.032 -8.261 1.00 93.56 82 GLU A N 1
ATOM 663 C CA . GLU A 1 82 ? 8.693 8.552 -7.230 1.00 93.56 82 GLU A CA 1
ATOM 664 C C . GLU A 1 82 ? 7.965 7.613 -6.263 1.00 93.56 82 GLU A C 1
ATOM 666 O O . GLU A 1 82 ? 6.784 7.789 -5.937 1.00 93.56 82 GLU A O 1
ATOM 671 N N . PHE A 1 83 ? 8.681 6.606 -5.761 1.00 90.44 83 PHE A N 1
ATOM 672 C CA . PHE A 1 83 ? 8.118 5.649 -4.806 1.00 90.44 83 PHE A CA 1
ATOM 673 C C . PHE A 1 83 ? 7.646 6.329 -3.508 1.00 90.44 83 PHE A C 1
ATOM 675 O O . PHE A 1 83 ? 6.593 5.981 -2.970 1.00 90.44 83 PHE A O 1
ATOM 682 N N . SER A 1 84 ? 8.383 7.335 -3.035 1.00 90.88 84 SER A N 1
ATOM 683 C CA . SER A 1 84 ? 8.028 8.139 -1.859 1.00 90.88 84 SER A CA 1
ATOM 684 C C . SER A 1 84 ? 6.694 8.874 -2.028 1.00 90.88 84 SER A C 1
ATOM 686 O O . SER A 1 84 ? 5.886 8.903 -1.100 1.00 90.88 84 SER A O 1
ATOM 688 N N . ASP A 1 85 ? 6.410 9.412 -3.215 1.00 93.12 85 ASP A N 1
ATOM 689 C CA . ASP A 1 85 ? 5.146 10.102 -3.495 1.00 93.12 85 ASP A CA 1
ATOM 690 C C . ASP A 1 85 ? 3.964 9.129 -3.525 1.00 93.12 85 ASP A C 1
ATOM 692 O O . ASP A 1 85 ? 2.871 9.432 -3.029 1.00 93.12 85 ASP A O 1
ATOM 696 N N . ILE A 1 86 ? 4.179 7.933 -4.080 1.00 94.12 86 ILE A N 1
ATOM 697 C CA . ILE A 1 86 ? 3.181 6.861 -4.116 1.00 94.12 86 ILE A CA 1
ATOM 698 C C . ILE A 1 86 ? 2.823 6.425 -2.689 1.00 94.12 86 ILE A C 1
ATOM 700 O O . ILE A 1 86 ? 1.642 6.424 -2.322 1.00 94.12 86 ILE A O 1
ATOM 704 N N . THR A 1 87 ? 3.824 6.110 -1.864 1.00 92.81 87 THR A N 1
ATOM 705 C CA . THR A 1 87 ? 3.601 5.642 -0.488 1.00 92.81 87 THR A CA 1
ATOM 706 C C . THR A 1 87 ? 3.013 6.734 0.401 1.00 92.81 87 THR A C 1
ATOM 708 O O . THR A 1 87 ? 2.059 6.467 1.140 1.00 92.81 87 THR A O 1
ATOM 711 N N . ALA A 1 88 ? 3.482 7.980 0.285 1.00 92.69 88 ALA A N 1
ATOM 712 C CA . ALA A 1 88 ? 2.906 9.122 0.992 1.00 92.69 88 ALA A CA 1
ATOM 713 C C . ALA A 1 88 ? 1.436 9.344 0.607 1.00 92.69 88 ALA A C 1
ATOM 715 O O . ALA A 1 88 ? 0.590 9.582 1.477 1.00 92.69 88 ALA A O 1
ATOM 716 N N . SER A 1 89 ? 1.105 9.216 -0.683 1.00 94.94 89 SER A N 1
ATOM 717 C CA . SER A 1 89 ? -0.270 9.317 -1.178 1.00 94.94 89 SER A CA 1
ATOM 718 C C . SER A 1 89 ? -1.175 8.254 -0.547 1.00 94.94 89 SER A C 1
ATOM 720 O O . SER A 1 89 ? -2.245 8.598 -0.034 1.00 94.94 89 SER A O 1
ATOM 722 N N . TRP A 1 90 ? -0.753 6.984 -0.533 1.00 95.81 90 TRP A N 1
ATOM 723 C CA . TRP A 1 90 ? -1.508 5.901 0.106 1.00 95.81 90 TRP A CA 1
ATOM 724 C C . TRP A 1 90 ? -1.690 6.136 1.604 1.00 95.81 90 TRP A C 1
ATOM 726 O O . TRP A 1 90 ? -2.827 6.126 2.087 1.00 95.81 90 TRP A O 1
ATOM 736 N N . LYS A 1 91 ? -0.596 6.395 2.335 1.00 93.38 91 LYS A N 1
ATOM 737 C CA . LYS A 1 91 ? -0.614 6.601 3.791 1.00 93.38 91 LYS A CA 1
ATOM 738 C C . LYS A 1 91 ? -1.554 7.743 4.166 1.00 93.38 91 LYS A C 1
ATOM 740 O O . LYS A 1 91 ? -2.427 7.575 5.013 1.00 93.38 91 LYS A O 1
ATOM 745 N N . LYS A 1 92 ? -1.439 8.885 3.486 1.00 94.31 92 LYS A N 1
ATOM 746 C CA . LYS A 1 92 ? -2.260 10.074 3.748 1.00 94.31 92 LYS A CA 1
ATOM 747 C C . LYS A 1 92 ? -3.742 9.831 3.479 1.00 94.31 92 LYS A C 1
ATOM 749 O O . LYS A 1 92 ? -4.581 10.234 4.284 1.00 94.31 92 LYS A O 1
ATOM 754 N N . TYR A 1 93 ? -4.078 9.217 2.346 1.00 96.31 93 TYR A N 1
ATOM 755 C CA . TYR A 1 93 ? -5.469 8.971 1.970 1.00 96.31 93 TYR A CA 1
ATOM 756 C C . TYR A 1 93 ? -6.157 7.993 2.928 1.00 96.31 93 TYR A C 1
ATOM 758 O O . TYR A 1 93 ? -7.228 8.289 3.464 1.00 96.31 93 TYR A O 1
ATOM 766 N N . THR A 1 94 ? -5.516 6.851 3.170 1.00 96.12 94 THR A N 1
ATOM 767 C CA . THR A 1 94 ? -6.061 5.776 4.008 1.00 96.12 94 THR A CA 1
ATOM 768 C C . THR A 1 94 ? -6.161 6.200 5.470 1.00 96.12 94 THR A C 1
ATOM 770 O O . THR A 1 94 ? -7.234 6.054 6.050 1.00 96.12 94 THR A O 1
ATOM 773 N N . ALA A 1 95 ? -5.126 6.838 6.032 1.00 94.62 95 ALA A N 1
ATOM 774 C CA . ALA A 1 95 ? -5.148 7.351 7.403 1.00 94.62 95 ALA A CA 1
ATOM 775 C C . ALA A 1 95 ? -6.327 8.302 7.636 1.00 94.62 95 ALA A C 1
ATOM 777 O O . ALA A 1 95 ? -7.083 8.138 8.587 1.00 94.62 95 ALA A O 1
ATOM 778 N N . ARG A 1 96 ? -6.539 9.265 6.727 1.00 95.31 96 ARG A N 1
ATOM 779 C CA . ARG A 1 96 ? -7.645 10.231 6.828 1.00 95.31 96 ARG A CA 1
ATOM 780 C C . ARG A 1 96 ? -9.015 9.560 6.816 1.00 95.31 96 ARG A C 1
ATOM 782 O O . ARG A 1 96 ? -9.883 9.944 7.595 1.00 95.31 96 ARG A O 1
ATOM 789 N N . ARG A 1 97 ? -9.229 8.591 5.921 1.00 96.06 97 ARG A N 1
ATOM 790 C CA . ARG A 1 97 ? -10.519 7.892 5.814 1.00 96.06 97 ARG A CA 1
ATOM 791 C C . ARG A 1 97 ? -10.775 6.992 7.018 1.00 96.06 97 ARG A C 1
ATOM 793 O O . ARG A 1 97 ? -11.880 7.022 7.546 1.00 96.06 97 ARG A O 1
ATOM 800 N N . ILE A 1 98 ? -9.768 6.242 7.453 1.00 95.50 98 ILE A N 1
ATOM 801 C CA . ILE A 1 98 ? -9.886 5.312 8.579 1.00 95.50 98 ILE A CA 1
ATOM 802 C C . ILE A 1 98 ? -10.106 6.077 9.885 1.00 95.50 98 ILE A C 1
ATOM 804 O O . ILE A 1 98 ? -11.066 5.793 10.591 1.00 95.50 98 ILE A O 1
ATOM 808 N N . ASN A 1 99 ? -9.311 7.116 10.154 1.00 94.69 99 ASN A N 1
ATOM 809 C CA . ASN A 1 99 ? -9.492 7.962 11.335 1.00 94.69 99 ASN A CA 1
ATOM 810 C C . ASN A 1 99 ? -10.890 8.591 11.394 1.00 94.69 99 ASN A C 1
ATOM 812 O O . ASN A 1 99 ? -11.521 8.599 12.446 1.00 94.69 99 ASN A O 1
ATOM 816 N N . LYS A 1 100 ? -11.426 9.041 10.251 1.00 95.69 100 LYS A N 1
ATOM 817 C CA . LYS A 1 100 ? -12.796 9.566 10.179 1.00 95.69 100 LYS A CA 1
ATOM 818 C C . LYS A 1 100 ? -13.848 8.528 10.590 1.00 95.69 100 LYS A C 1
ATOM 820 O O . LYS A 1 100 ? -14.812 8.897 11.250 1.00 95.69 100 LYS A O 1
ATOM 825 N N . ILE A 1 101 ? -13.688 7.267 10.186 1.00 95.19 101 ILE A N 1
ATOM 826 C CA . ILE A 1 101 ? -14.626 6.185 10.535 1.00 95.19 101 ILE A CA 1
A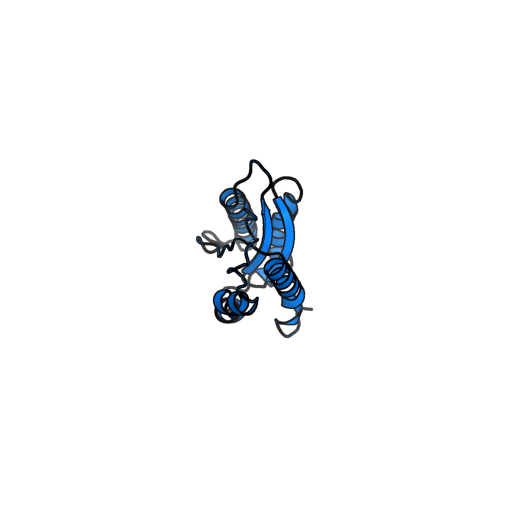TOM 827 C C . ILE A 1 101 ? -14.503 5.820 12.016 1.00 95.19 101 ILE A C 1
ATOM 829 O O . ILE A 1 101 ? -15.510 5.611 12.683 1.00 95.19 101 ILE A O 1
ATOM 833 N N . LEU A 1 102 ? -13.278 5.792 12.539 1.00 92.94 102 LEU A N 1
ATOM 834 C CA . LEU A 1 102 ? -13.003 5.463 13.938 1.00 92.94 102 LEU A CA 1
ATOM 835 C C . LEU A 1 102 ? -13.291 6.612 14.914 1.00 92.94 102 LEU A C 1
ATOM 837 O O . LEU A 1 102 ? -13.273 6.395 16.122 1.00 92.94 102 LEU A O 1
ATOM 841 N N . GLY A 1 103 ? -13.527 7.829 14.415 1.00 93.88 103 GLY A N 1
ATOM 842 C CA . GLY A 1 103 ? -13.648 9.024 15.251 1.00 93.88 103 GLY A CA 1
ATOM 843 C C . GLY A 1 103 ? -12.341 9.399 15.957 1.00 93.88 103 GLY A C 1
ATOM 844 O O . GLY A 1 103 ? -12.375 10.014 17.020 1.00 93.88 103 GLY A O 1
ATOM 845 N N . THR A 1 104 ? -11.196 9.005 15.397 1.00 91.50 104 THR A N 1
ATOM 846 C CA . THR A 1 104 ? -9.859 9.277 15.939 1.00 91.50 104 THR A CA 1
ATOM 847 C C . THR A 1 104 ? -9.169 10.401 15.170 1.00 91.50 104 THR A C 1
ATOM 849 O O . THR A 1 104 ? -9.508 10.707 14.028 1.00 91.50 104 THR A O 1
ATOM 852 N N . GLU A 1 105 ? -8.154 11.007 15.783 1.00 84.62 105 GLU A N 1
ATOM 853 C CA . GLU A 1 105 ? -7.286 12.007 15.157 1.00 84.62 105 GLU A CA 1
ATOM 854 C C . GLU A 1 105 ? -5.812 11.601 15.331 1.00 84.62 105 GLU A C 1
ATOM 856 O O . GLU A 1 105 ? -5.476 10.834 16.231 1.00 84.62 105 GLU A O 1
ATOM 861 N N . GLY A 1 106 ? -4.924 12.098 14.463 1.00 82.19 106 GLY A N 1
ATOM 862 C CA . GLY A 1 106 ? -3.483 11.808 14.520 1.00 82.19 106 GLY A CA 1
ATOM 863 C C . GLY A 1 106 ? -2.986 10.771 13.503 1.00 82.19 106 GLY A C 1
ATOM 864 O O . GLY A 1 106 ? -3.608 10.541 12.462 1.00 82.19 106 GLY A O 1
ATOM 865 N N . GLY A 1 107 ? -1.808 10.199 13.764 1.00 82.88 107 GLY A N 1
ATOM 866 C CA . GLY A 1 107 ? -1.142 9.244 12.872 1.00 82.88 107 GLY A CA 1
ATOM 867 C C . GLY A 1 107 ? -1.792 7.858 12.901 1.00 82.88 107 GLY A C 1
ATOM 868 O O . GLY A 1 107 ? -2.050 7.320 13.970 1.00 82.88 107 GLY A O 1
ATOM 869 N N . PHE A 1 108 ? -2.047 7.282 11.722 1.00 87.88 108 PHE A N 1
ATOM 870 C CA . PHE A 1 108 ? -2.555 5.908 11.579 1.00 87.88 108 PHE A CA 1
ATOM 871 C C . PHE A 1 108 ? -1.446 4.916 11.202 1.00 87.88 108 PHE A C 1
ATOM 873 O O . PHE A 1 108 ? -1.365 3.821 11.748 1.00 87.88 108 PHE A O 1
ATOM 880 N N . TRP A 1 109 ? -0.580 5.311 10.267 1.00 88.25 109 TRP A N 1
ATOM 881 C CA . TRP A 1 109 ? 0.584 4.530 9.856 1.00 88.25 109 TRP A CA 1
ATOM 882 C C . TRP A 1 109 ? 1.833 4.999 10.592 1.00 88.25 109 TRP A C 1
ATOM 884 O O . TRP A 1 109 ? 1.940 6.173 10.942 1.00 88.25 109 TRP A O 1
ATOM 894 N N . GLN A 1 110 ? 2.805 4.099 10.733 1.00 81.44 110 GLN A N 1
ATOM 895 C CA . GLN A 1 110 ? 4.173 4.479 11.081 1.00 81.44 110 GLN A CA 1
ATOM 896 C C . GLN A 1 110 ? 4.744 5.433 10.016 1.00 81.44 110 GLN A C 1
ATOM 898 O O . GLN A 1 110 ? 4.472 5.285 8.813 1.00 81.44 110 GLN A O 1
ATOM 903 N N . GLU A 1 111 ? 5.513 6.429 10.466 1.00 70.38 111 GLU A N 1
ATOM 904 C CA . GLU A 1 111 ? 6.108 7.446 9.589 1.00 70.38 111 GLU A CA 1
ATOM 905 C C . GLU A 1 111 ? 7.025 6.788 8.555 1.00 70.38 111 GLU A C 1
ATOM 907 O O . GLU A 1 111 ? 6.801 6.924 7.349 1.00 70.38 111 GLU A O 1
ATOM 912 N N . GLU A 1 112 ? 7.944 5.950 9.024 1.00 67.38 112 GLU A N 1
ATOM 913 C CA . GLU A 1 112 ? 8.826 5.144 8.185 1.00 67.38 112 GLU A CA 1
ATOM 914 C C . GLU A 1 112 ? 8.092 3.902 7.658 1.00 67.38 112 GLU A C 1
ATOM 916 O O . GLU A 1 112 ? 7.456 3.153 8.404 1.00 67.38 112 GLU A O 1
ATOM 921 N N . SER A 1 113 ? 8.129 3.694 6.339 1.00 70.31 113 SER A N 1
ATOM 922 C CA . SER A 1 113 ? 7.765 2.409 5.726 1.00 70.31 113 SER A CA 1
ATOM 923 C C . SER A 1 113 ? 9.003 1.537 5.614 1.00 70.31 113 SER A C 1
ATOM 925 O O . SER A 1 113 ? 10.084 2.036 5.336 1.00 70.31 113 SER A O 1
ATOM 927 N N . PHE A 1 114 ? 8.839 0.225 5.757 1.00 66.38 114 PHE A N 1
ATOM 928 C CA . PHE A 1 114 ? 9.872 -0.691 5.302 1.00 66.38 114 PHE A CA 1
ATOM 929 C C . PHE A 1 114 ? 9.755 -0.852 3.784 1.00 66.38 114 PHE A C 1
ATOM 931 O O . PHE A 1 114 ? 8.782 -1.433 3.297 1.00 66.38 114 PHE A O 1
ATOM 938 N N . ASP A 1 115 ? 10.725 -0.328 3.042 1.00 70.38 115 ASP A N 1
ATOM 939 C CA . ASP A 1 115 ? 10.825 -0.498 1.597 1.00 70.38 115 ASP A CA 1
ATOM 940 C C . ASP A 1 115 ? 12.107 -1.227 1.186 1.00 70.38 115 ASP A C 1
ATOM 942 O O . ASP A 1 115 ? 13.164 -1.116 1.807 1.00 70.38 115 ASP A O 1
ATOM 946 N N . HIS A 1 116 ? 11.985 -2.058 0.148 1.00 74.94 116 HIS A N 1
ATOM 947 C CA . HIS A 1 116 ? 13.078 -2.879 -0.352 1.00 74.94 116 HIS A CA 1
ATOM 948 C C . HIS A 1 116 ? 13.056 -2.938 -1.878 1.00 74.94 116 HIS A C 1
ATOM 950 O O . HIS A 1 116 ? 12.081 -3.378 -2.486 1.00 74.94 116 HIS A O 1
ATOM 956 N N . LEU A 1 117 ? 14.163 -2.536 -2.506 1.00 78.31 117 LEU A N 1
ATOM 957 C CA . LEU A 1 117 ? 14.322 -2.632 -3.953 1.00 78.31 117 LEU A CA 1
ATOM 958 C C . LEU A 1 117 ? 14.659 -4.070 -4.367 1.00 78.31 117 LEU A C 1
ATOM 960 O O . LEU A 1 117 ? 15.738 -4.580 -4.060 1.00 78.31 117 LEU A O 1
ATOM 964 N N . VAL A 1 118 ? 13.772 -4.689 -5.145 1.00 80.00 118 VAL A N 1
ATOM 965 C CA . VAL A 1 118 ? 13.955 -6.040 -5.689 1.00 80.00 118 VAL A CA 1
ATOM 966 C C . VAL A 1 118 ? 14.890 -5.998 -6.898 1.00 80.00 118 VAL A C 1
ATOM 968 O O . VAL A 1 118 ? 14.608 -5.331 -7.889 1.00 80.00 118 VAL A O 1
ATOM 971 N N . ARG A 1 119 ? 16.022 -6.708 -6.824 1.00 77.38 119 ARG A N 1
ATOM 972 C CA . ARG A 1 119 ? 17.091 -6.645 -7.846 1.00 77.38 119 ARG A CA 1
ATOM 973 C C . ARG A 1 119 ? 17.326 -7.946 -8.615 1.00 77.38 119 ARG A C 1
ATOM 975 O O . ARG A 1 119 ? 18.233 -8.003 -9.438 1.00 77.38 119 ARG A O 1
ATOM 982 N N . SER A 1 120 ? 16.554 -9.000 -8.348 1.00 80.38 120 SER A N 1
ATOM 983 C CA . SER A 1 120 ? 16.688 -10.279 -9.054 1.00 80.38 120 SER A CA 1
ATOM 984 C C . SER A 1 120 ? 15.332 -10.945 -9.281 1.00 80.38 120 SER A C 1
ATOM 986 O O . SER A 1 120 ? 14.438 -10.834 -8.443 1.00 80.38 120 SER A O 1
ATOM 988 N N . ALA A 1 121 ? 15.197 -11.671 -10.394 1.00 80.25 121 ALA A N 1
ATOM 989 C CA . ALA A 1 121 ? 13.983 -12.424 -10.710 1.00 80.25 121 ALA A CA 1
ATOM 990 C C . ALA A 1 121 ? 13.693 -13.531 -9.679 1.00 80.25 121 ALA A C 1
ATOM 992 O O . ALA A 1 121 ? 12.540 -13.767 -9.339 1.00 80.25 121 ALA A O 1
ATOM 993 N N . ALA A 1 122 ? 14.738 -14.164 -9.133 1.00 76.69 122 ALA A N 1
ATOM 994 C CA . ALA A 1 122 ? 14.588 -15.172 -8.086 1.00 76.69 122 ALA A CA 1
ATOM 995 C C . ALA A 1 122 ? 14.017 -14.566 -6.792 1.00 76.69 122 ALA A C 1
ATOM 997 O O . ALA A 1 122 ? 13.098 -15.124 -6.205 1.00 76.69 122 ALA A O 1
ATOM 998 N N . SER A 1 123 ? 14.518 -13.400 -6.368 1.00 74.50 123 SER A N 1
ATOM 999 C CA . SER A 1 123 ? 13.979 -12.686 -5.201 1.00 74.50 123 SER A CA 1
ATOM 1000 C C . SER A 1 123 ? 12.554 -12.192 -5.442 1.00 74.50 123 SER A C 1
ATOM 1002 O O . SER A 1 123 ? 11.738 -12.247 -4.530 1.00 74.50 123 SER A O 1
ATOM 1004 N N . LEU A 1 124 ? 12.248 -11.738 -6.662 1.00 81.38 124 LEU A N 1
ATOM 1005 C CA . LEU A 1 124 ? 10.905 -11.303 -7.038 1.00 81.38 124 LEU A CA 1
ATOM 1006 C C . LEU A 1 124 ? 9.882 -12.426 -6.859 1.00 81.38 124 LEU A C 1
ATOM 1008 O O . LEU A 1 124 ? 8.859 -12.211 -6.219 1.00 81.38 124 LEU A O 1
ATOM 1012 N N . GLU A 1 125 ? 10.168 -13.625 -7.370 1.00 84.06 125 GLU A N 1
ATOM 1013 C CA . GLU A 1 125 ? 9.221 -14.738 -7.257 1.00 84.06 125 GLU A CA 1
ATOM 1014 C C . GLU A 1 125 ? 9.031 -15.193 -5.806 1.00 84.06 125 GLU A C 1
ATOM 1016 O O . GLU A 1 125 ? 7.911 -15.470 -5.392 1.00 84.06 125 GLU A O 1
ATOM 1021 N N . LEU A 1 126 ? 10.094 -15.180 -4.998 1.00 79.19 126 LEU A N 1
ATOM 1022 C CA . LEU A 1 126 ? 9.986 -15.476 -3.567 1.00 79.19 126 LEU A CA 1
ATOM 1023 C C . LEU A 1 126 ? 9.106 -14.462 -2.829 1.00 79.19 126 LEU A C 1
ATOM 1025 O O . LEU A 1 126 ? 8.298 -14.863 -1.998 1.00 79.19 126 LEU A O 1
ATOM 1029 N N . ILE A 1 127 ? 9.228 -13.169 -3.145 1.00 80.56 127 ILE A N 1
ATOM 1030 C CA . ILE A 1 127 ? 8.360 -12.120 -2.585 1.00 80.56 127 ILE A CA 1
ATOM 1031 C C . ILE A 1 127 ? 6.908 -12.347 -2.984 1.00 80.56 127 ILE A C 1
ATOM 1033 O O . ILE A 1 127 ? 6.021 -12.239 -2.140 1.00 80.56 127 ILE A O 1
ATOM 1037 N N . ARG A 1 128 ? 6.659 -12.651 -4.262 1.00 85.88 128 ARG A N 1
ATOM 1038 C CA . ARG A 1 128 ? 5.305 -12.920 -4.751 1.00 85.88 128 ARG A CA 1
ATOM 1039 C C . ARG A 1 128 ? 4.684 -14.094 -4.016 1.00 85.88 128 ARG A C 1
ATOM 1041 O O . ARG A 1 128 ? 3.586 -13.958 -3.490 1.00 85.88 128 ARG A O 1
ATOM 1048 N N . GLN A 1 129 ? 5.406 -15.210 -3.948 1.00 81.00 129 GLN A N 1
ATOM 1049 C CA . GLN A 1 129 ? 4.959 -16.411 -3.253 1.00 81.00 129 GLN A CA 1
ATOM 1050 C C . GLN A 1 129 ? 4.655 -16.108 -1.785 1.00 81.00 129 GLN A C 1
ATOM 1052 O O . GLN A 1 129 ? 3.564 -16.383 -1.305 1.00 81.00 129 GLN A O 1
ATOM 1057 N N . TYR A 1 130 ? 5.569 -15.415 -1.113 1.00 78.50 130 TYR A N 1
ATOM 1058 C CA . TYR A 1 130 ? 5.384 -14.974 0.259 1.00 78.50 130 TYR A CA 1
ATOM 1059 C C . TYR A 1 130 ? 4.106 -14.129 0.457 1.00 78.50 130 TYR A C 1
ATOM 1061 O O . TYR A 1 130 ? 3.309 -14.405 1.353 1.00 78.50 130 TYR A O 1
ATOM 1069 N N . ILE A 1 131 ? 3.869 -13.123 -0.392 1.00 82.88 131 ILE A N 1
ATOM 1070 C CA . ILE A 1 131 ? 2.664 -12.283 -0.309 1.00 82.88 131 ILE A CA 1
ATOM 1071 C C . ILE A 1 131 ? 1.390 -13.113 -0.534 1.00 82.88 131 ILE A C 1
ATOM 1073 O O . ILE A 1 131 ? 0.390 -12.874 0.147 1.00 82.88 131 ILE A O 1
ATOM 1077 N N . ARG A 1 132 ? 1.423 -14.080 -1.461 1.00 82.06 132 ARG A N 1
ATOM 1078 C CA . ARG A 1 132 ? 0.295 -14.978 -1.763 1.00 82.06 132 ARG A CA 1
ATOM 1079 C C . ARG A 1 132 ? -0.012 -15.953 -0.630 1.00 82.06 132 ARG A C 1
ATOM 1081 O O . ARG A 1 132 ? -1.189 -16.200 -0.387 1.00 82.06 132 ARG A O 1
ATOM 1088 N N . ASP A 1 133 ? 1.011 -16.458 0.055 1.00 75.94 133 ASP A N 1
ATOM 1089 C CA . ASP A 1 133 ? 0.883 -17.484 1.104 1.00 75.94 133 ASP A CA 1
ATOM 1090 C C . ASP A 1 133 ? 0.583 -16.891 2.484 1.00 75.94 133 ASP A C 1
ATOM 1092 O O . ASP A 1 133 ? 0.148 -17.582 3.405 1.00 75.94 133 ASP A O 1
ATOM 1096 N N . ASN A 1 134 ? 0.795 -15.589 2.656 1.00 68.81 134 ASN A N 1
ATOM 1097 C CA . ASN A 1 134 ? 0.582 -14.899 3.925 1.00 68.81 134 ASN A CA 1
ATOM 1098 C C . ASN A 1 134 ? -0.835 -15.053 4.524 1.00 68.81 134 ASN A C 1
ATOM 1100 O O . ASN A 1 134 ? -0.951 -15.251 5.736 1.00 68.81 134 ASN A O 1
ATOM 1104 N N . PRO A 1 135 ? -1.926 -15.017 3.727 1.00 65.56 135 PRO A N 1
ATOM 1105 C CA . PRO A 1 135 ? -3.261 -15.367 4.207 1.00 65.56 135 PRO A CA 1
ATOM 1106 C C . PRO A 1 135 ? -3.357 -16.771 4.830 1.00 65.56 135 PRO A C 1
ATOM 1108 O O . PRO A 1 135 ? -4.214 -16.983 5.686 1.00 65.56 135 PRO A O 1
ATOM 1111 N N . GLU A 1 136 ? -2.506 -17.716 4.420 1.00 52.84 136 GLU A N 1
ATOM 1112 C CA . GLU A 1 136 ? -2.492 -19.106 4.899 1.00 52.84 136 GLU A CA 1
ATOM 1113 C C . GLU A 1 136 ? -1.579 -19.300 6.120 1.00 52.84 136 GLU A C 1
ATOM 1115 O O . GLU A 1 136 ? -1.891 -20.096 7.009 1.00 52.84 136 GLU A O 1
ATOM 1120 N N . HIS A 1 137 ? -0.480 -18.544 6.208 1.00 48.56 137 HIS A N 1
ATOM 1121 C CA . HIS A 1 137 ? 0.467 -18.618 7.325 1.00 48.56 137 HIS A CA 1
ATOM 1122 C C . HIS A 1 137 ? -0.016 -17.924 8.609 1.00 48.56 137 HIS A C 1
ATOM 1124 O O . HIS A 1 137 ? 0.424 -18.294 9.700 1.00 48.56 137 HIS A O 1
ATOM 1130 N N . TRP A 1 138 ? -0.976 -16.996 8.523 1.00 48.47 138 TRP A N 1
ATOM 1131 C CA . TRP A 1 138 ? -1.636 -16.392 9.690 1.00 48.47 138 TRP A CA 1
ATOM 1132 C C . TRP A 1 138 ? -2.731 -17.303 10.275 1.00 48.47 138 TRP A C 1
ATOM 1134 O O . TRP A 1 138 ? -3.916 -16.974 10.263 1.00 48.47 138 TRP A O 1
ATOM 1144 N N . GLY A 1 139 ? -2.335 -18.483 10.755 1.00 38.19 139 GLY A N 1
ATOM 1145 C CA . GLY A 1 139 ? -3.215 -19.562 11.209 1.00 38.19 139 GLY A CA 1
ATOM 1146 C C . GLY A 1 139 ? -4.540 -19.130 11.860 1.00 38.19 139 GLY A C 1
ATOM 1147 O O . GLY A 1 139 ? -4.595 -18.824 13.046 1.00 38.19 139 GLY A O 1
ATOM 1148 N N . GLY A 1 140 ? -5.630 -19.243 11.095 1.00 40.16 140 GLY A N 1
ATOM 1149 C CA . GLY A 1 140 ? -6.966 -19.522 11.622 1.00 40.16 140 GLY A CA 1
ATOM 1150 C C . GLY A 1 140 ? -7.953 -18.353 11.735 1.00 40.16 140 GLY A C 1
ATOM 1151 O O . GLY A 1 140 ? -7.918 -17.574 12.677 1.00 40.16 140 GLY A O 1
ATOM 1152 N N . ARG A 1 141 ? -8.972 -18.418 10.863 1.00 36.44 141 ARG A N 1
ATOM 1153 C CA . ARG A 1 141 ? -10.380 -18.025 11.085 1.00 36.44 141 ARG A CA 1
ATOM 1154 C C . ARG A 1 141 ? -10.682 -16.526 11.241 1.00 36.44 141 ARG A C 1
ATOM 1156 O O . ARG A 1 141 ? -10.730 -16.006 12.346 1.00 36.44 141 ARG A O 1
ATOM 1163 N N . TRP A 1 142 ? -11.125 -15.916 10.141 1.00 41.50 142 TRP A N 1
ATOM 1164 C CA . TRP A 1 142 ? -12.036 -14.766 10.180 1.00 41.50 142 TRP A CA 1
ATOM 1165 C C . TRP A 1 142 ? -13.174 -15.010 9.184 1.00 41.50 142 TRP A C 1
ATOM 1167 O O . TRP A 1 142 ? -13.049 -14.746 7.990 1.00 41.50 142 TRP A O 1
ATOM 1177 N N . SER A 1 143 ? -14.231 -15.637 9.703 1.00 32.12 143 SER A N 1
ATOM 1178 C CA . SER A 1 143 ? -15.578 -15.725 9.127 1.00 32.12 143 SER A CA 1
ATOM 1179 C C . SER A 1 143 ? -16.436 -14.595 9.669 1.00 32.12 143 SER A C 1
ATOM 1181 O O . SER A 1 143 ? -16.333 -14.396 10.902 1.00 32.12 143 SER A O 1
#

Sequence (143 aa):
MVAQESPSSYRRPAEEYFRLFPARMHEWLDAGQGACVLAQPELKRIVEDSVRFFDGTRYCLDERVVMPNHAHVLVQPLTGWEFSDITASWKKYTARRINKILGTEGGFWQEESFDHLVRSAASLELIRQYIRDNPEHWGGRWS